Protein AF-A0A945AAU9-F1 (afdb_monomer_lite)

Foldseek 3Di:
DDKDADPVRDIDDDDAQDDDFDAQAQLVVQLVVQLVVCVVVVHDNVVSNLLSRLSSRLCRHDPDNDPSPDDSVSSVVSSD

Radius of gyration: 12.31 Å; chains: 1; bounding box: 30×26×31 Å

Sequence (80 aa):
GCRVFQENGYSFDQPAYRVDVCDTTGAGDGFRAGLIYGYLKGWTVSRSVVFASGSAALACTKMGGAGHGFTRDQIVQMTC

Structure (mmCIF, N/CA/C/O backbone):
data_AF-A0A945AAU9-F1
#
_entry.id   AF-A0A945AAU9-F1
#
loop_
_atom_site.group_PDB
_atom_site.id
_atom_site.type_symbol
_atom_site.label_atom_id
_atom_site.label_alt_id
_atom_site.label_comp_id
_atom_site.label_asym_id
_atom_site.label_entity_id
_atom_site.label_seq_id
_atom_site.pdbx_PDB_ins_code
_atom_site.Cartn_x
_atom_site.Cartn_y
_atom_site.Cartn_z
_atom_site.occupancy
_atom_site.B_iso_or_equiv
_atom_site.auth_seq_id
_atom_site.auth_comp_id
_atom_site.auth_asym_id
_atom_site.auth_atom_id
_atom_site.pdbx_PDB_model_num
ATOM 1 N N . GLY A 1 1 ? 0.339 -6.369 3.447 1.00 91.94 1 GLY A N 1
ATOM 2 C CA . GLY A 1 1 ? -1.001 -6.195 4.034 1.00 91.94 1 GLY A CA 1
ATOM 3 C C . GLY A 1 1 ? -0.852 -5.526 5.378 1.00 91.94 1 GLY A C 1
ATOM 4 O O . GLY A 1 1 ? 0.276 -5.395 5.846 1.00 91.94 1 GLY A O 1
ATOM 5 N N . CYS A 1 2 ? -1.949 -5.097 5.985 1.00 97.19 2 CYS A N 1
ATOM 6 C CA . CYS A 1 2 ? -1.945 -4.432 7.286 1.00 97.19 2 CYS A CA 1
ATOM 7 C C . CYS A 1 2 ? -3.278 -4.624 8.011 1.00 97.19 2 CYS A C 1
ATOM 9 O O . CYS A 1 2 ? -4.306 -4.835 7.371 1.00 97.19 2 CYS A O 1
ATOM 11 N N . ARG A 1 3 ? -3.259 -4.461 9.335 1.00 98.00 3 ARG A N 1
ATOM 12 C CA . ARG A 1 3 ? -4.462 -4.271 10.146 1.00 98.00 3 ARG A CA 1
ATOM 13 C C . ARG A 1 3 ? -4.610 -2.797 10.492 1.00 98.00 3 ARG A C 1
ATOM 15 O O . ARG A 1 3 ? -3.635 -2.153 10.877 1.00 98.00 3 ARG A O 1
ATOM 22 N N . VAL A 1 4 ? -5.821 -2.281 10.356 1.00 98.00 4 VAL A N 1
ATOM 23 C CA . VAL A 1 4 ? -6.172 -0.897 10.669 1.00 98.00 4 VAL A CA 1
ATOM 24 C C . VAL A 1 4 ? -6.950 -0.879 11.972 1.00 98.00 4 VAL A C 1
ATOM 26 O O . VAL A 1 4 ? -7.883 -1.658 12.135 1.00 98.00 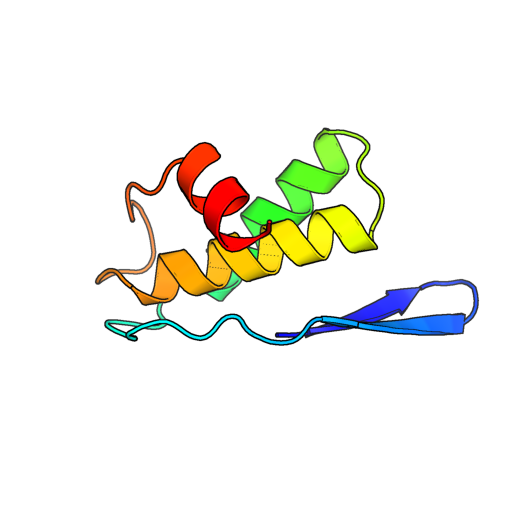4 VAL A O 1
ATOM 29 N N . PHE A 1 5 ? -6.585 0.030 12.870 1.00 97.25 5 PHE A N 1
ATOM 30 C CA . PHE A 1 5 ? -7.294 0.293 14.118 1.00 97.25 5 PHE A CA 1
ATOM 31 C C . PHE A 1 5 ? -7.770 1.744 14.114 1.00 97.25 5 PHE A C 1
ATOM 33 O O . PHE A 1 5 ? -7.003 2.640 13.761 1.00 97.25 5 PHE A O 1
ATOM 40 N N . GLN A 1 6 ? -9.029 1.972 14.476 1.00 94.12 6 GLN A N 1
ATOM 41 C CA . GLN A 1 6 ? -9.634 3.300 14.558 1.00 94.12 6 GLN A CA 1
ATOM 42 C C . GLN A 1 6 ? -10.042 3.626 15.999 1.00 94.12 6 GLN A C 1
ATOM 44 O O . GLN A 1 6 ? -10.285 2.732 16.807 1.00 94.12 6 GLN A O 1
ATOM 49 N N . GLU A 1 7 ? -10.142 4.920 16.316 1.00 94.25 7 GLU A N 1
ATOM 50 C CA . GLU A 1 7 ? -10.455 5.407 17.672 1.00 94.25 7 GLU A CA 1
ATOM 51 C C . GLU A 1 7 ? -11.809 4.919 18.202 1.00 94.25 7 GLU A C 1
ATOM 53 O O . GLU A 1 7 ? -11.970 4.708 19.398 1.00 94.25 7 GLU A O 1
ATOM 58 N N . ASN A 1 8 ? -12.775 4.673 17.314 1.00 94.38 8 ASN A N 1
ATOM 59 C CA . ASN A 1 8 ? -14.093 4.139 17.666 1.00 94.38 8 ASN A CA 1
ATOM 60 C C . ASN A 1 8 ? -14.081 2.636 18.021 1.00 94.38 8 ASN A C 1
ATOM 62 O O . ASN A 1 8 ? -15.144 2.032 18.150 1.00 94.38 8 ASN A O 1
ATOM 66 N N . GLY A 1 9 ? -12.902 2.013 18.118 1.00 95.12 9 GLY A N 1
ATOM 67 C CA . GLY A 1 9 ? -12.739 0.584 18.380 1.00 95.12 9 GLY A CA 1
ATOM 68 C C . GLY A 1 9 ? -12.962 -0.312 17.158 1.00 95.12 9 GLY A C 1
ATOM 69 O O . GLY A 1 9 ? -12.772 -1.524 17.257 1.00 95.12 9 GLY A O 1
ATOM 70 N N . TYR A 1 10 ? -13.325 0.246 15.998 1.00 95.56 10 TYR A N 1
ATOM 71 C CA . TYR A 1 10 ? -13.423 -0.518 14.758 1.00 95.56 10 TYR A CA 1
ATOM 72 C C . TYR A 1 10 ? -12.028 -0.884 14.242 1.00 95.56 10 TYR A C 1
ATOM 74 O O . TYR A 1 10 ? -11.093 -0.078 14.269 1.00 95.56 10 TYR A O 1
ATOM 82 N N . SER A 1 11 ? -11.891 -2.108 13.739 1.00 97.56 11 SER A N 1
ATOM 83 C CA . SER A 1 11 ? -10.677 -2.566 13.074 1.00 97.56 11 SER A CA 1
ATOM 84 C C . SER A 1 11 ? -11.012 -3.452 11.886 1.00 97.56 11 SER A C 1
ATOM 86 O O . SER A 1 11 ? -12.053 -4.110 11.860 1.00 97.56 11 SER A O 1
ATOM 88 N N . PHE A 1 12 ? -10.132 -3.448 10.891 1.00 97.94 12 PHE A N 1
ATOM 89 C CA . PHE A 1 12 ? -10.263 -4.293 9.709 1.00 97.94 12 PHE A CA 1
ATOM 90 C C . PHE A 1 12 ? -8.893 -4.654 9.138 1.00 97.94 12 PHE A C 1
ATOM 92 O O . PHE A 1 12 ? -7.903 -3.947 9.352 1.00 97.94 12 PHE A O 1
ATOM 99 N N . ASP A 1 13 ? -8.845 -5.757 8.397 1.00 98.06 13 ASP A N 1
ATOM 100 C CA . ASP A 1 13 ? -7.647 -6.218 7.705 1.00 98.06 13 ASP A CA 1
ATOM 101 C C . ASP A 1 13 ? -7.681 -5.819 6.229 1.00 98.06 13 ASP A C 1
ATOM 103 O O . ASP A 1 13 ? -8.682 -6.007 5.538 1.00 98.06 13 ASP A O 1
ATOM 107 N N . GLN A 1 14 ? -6.554 -5.308 5.738 1.00 97.56 14 GLN A N 1
ATOM 108 C CA . GLN A 1 14 ? -6.269 -5.154 4.318 1.00 97.56 14 GLN A CA 1
ATOM 109 C C . GLN A 1 14 ? -5.236 -6.216 3.911 1.00 97.56 14 GLN A C 1
ATOM 111 O O . GLN A 1 14 ? -4.071 -6.139 4.337 1.00 97.56 14 GLN A O 1
ATOM 116 N N . PRO A 1 15 ? -5.610 -7.207 3.082 1.00 96.62 15 PRO A N 1
ATOM 117 C CA . PRO A 1 15 ? -4.674 -8.226 2.629 1.00 96.62 15 PRO A CA 1
ATOM 118 C C . PRO A 1 15 ? -3.540 -7.615 1.795 1.00 96.62 15 PRO A C 1
ATOM 120 O O . PRO A 1 15 ? -3.657 -6.534 1.215 1.00 96.62 15 PRO A O 1
ATOM 123 N N . ALA A 1 16 ? -2.403 -8.311 1.756 1.00 94.62 16 ALA A N 1
ATOM 124 C CA . ALA A 1 16 ? -1.324 -7.966 0.836 1.00 94.62 16 ALA A CA 1
ATOM 125 C C . ALA A 1 16 ? -1.731 -8.296 -0.607 1.00 94.62 16 ALA A C 1
ATOM 127 O O . ALA A 1 16 ? -2.324 -9.348 -0.846 1.00 94.62 16 ALA A O 1
ATOM 128 N N . TYR A 1 17 ? -1.343 -7.449 -1.559 1.00 96.50 17 TYR A N 1
ATOM 129 C CA . TYR A 1 17 ? -1.401 -7.806 -2.973 1.00 96.50 17 TYR A CA 1
ATOM 130 C C . TYR A 1 17 ? -0.290 -8.804 -3.298 1.00 96.50 17 TYR A C 1
ATOM 132 O O . TYR A 1 17 ? 0.842 -8.657 -2.832 1.00 96.50 17 TYR A O 1
ATOM 140 N N . ARG A 1 18 ? -0.622 -9.834 -4.083 1.00 96.25 18 ARG A N 1
ATOM 141 C CA . ARG A 1 18 ? 0.373 -10.767 -4.616 1.00 96.25 18 ARG A CA 1
ATOM 142 C C . ARG A 1 18 ? 1.051 -10.133 -5.822 1.00 96.25 18 ARG A C 1
ATOM 144 O O . ARG A 1 18 ? 0.372 -9.678 -6.735 1.00 96.25 18 ARG A O 1
ATOM 151 N N . VAL A 1 19 ? 2.376 -10.128 -5.804 1.00 95.69 19 VAL A N 1
ATOM 152 C CA . VAL A 1 19 ? 3.239 -9.607 -6.864 1.00 95.69 19 VAL A CA 1
ATOM 153 C C . VAL A 1 19 ? 4.494 -10.467 -6.949 1.00 95.69 19 VAL A C 1
ATOM 155 O O . VAL A 1 19 ? 4.862 -11.114 -5.965 1.00 95.69 19 VAL A O 1
ATOM 158 N N . ASP A 1 20 ? 5.170 -10.434 -8.093 1.00 96.25 20 ASP A N 1
ATOM 159 C CA . ASP A 1 20 ? 6.504 -11.012 -8.230 1.00 96.25 20 ASP A CA 1
ATOM 160 C C . ASP A 1 20 ? 7.518 -10.096 -7.532 1.00 96.25 20 ASP A C 1
ATOM 162 O O . ASP A 1 20 ? 7.780 -8.971 -7.965 1.00 96.25 20 ASP A O 1
ATOM 166 N N . VAL A 1 21 ? 8.037 -10.557 -6.394 1.00 97.00 21 VAL A N 1
ATOM 167 C CA . VAL A 1 21 ? 8.920 -9.764 -5.532 1.00 97.00 21 VAL A CA 1
ATOM 168 C C . VAL A 1 21 ? 10.344 -9.770 -6.086 1.00 97.00 21 VAL A C 1
ATOM 170 O O . VAL A 1 21 ? 10.932 -10.829 -6.288 1.00 97.00 21 VAL A O 1
ATOM 173 N N . CYS A 1 22 ? 10.904 -8.577 -6.282 1.00 96.00 22 CYS A N 1
ATOM 174 C CA . CYS A 1 22 ? 12.292 -8.348 -6.676 1.00 96.00 22 CYS A CA 1
ATOM 175 C C . CYS A 1 22 ? 13.143 -7.884 -5.480 1.00 96.00 22 CYS A C 1
ATOM 177 O O . CYS A 1 22 ? 14.178 -8.482 -5.199 1.00 96.00 22 CYS A O 1
ATOM 179 N N . ASP A 1 23 ? 12.692 -6.856 -4.759 1.00 95.50 23 ASP A N 1
ATOM 180 C CA . ASP A 1 23 ? 13.360 -6.269 -3.590 1.00 95.50 23 ASP A CA 1
ATOM 181 C C . ASP A 1 23 ? 12.301 -5.607 -2.702 1.00 95.50 23 ASP A C 1
ATOM 183 O O . ASP A 1 23 ? 11.453 -4.878 -3.197 1.00 95.50 23 ASP A O 1
ATOM 187 N N . THR A 1 24 ? 12.311 -5.855 -1.393 1.00 96.19 24 THR A N 1
ATOM 188 C CA . THR A 1 24 ? 11.322 -5.283 -0.457 1.00 96.19 24 THR A CA 1
ATOM 189 C C . THR A 1 24 ? 11.720 -3.916 0.100 1.00 96.19 24 THR A C 1
ATOM 191 O O . THR A 1 24 ? 10.954 -3.304 0.855 1.00 96.19 24 THR A O 1
ATOM 194 N N . THR A 1 25 ? 12.926 -3.440 -0.208 1.00 97.00 25 THR A N 1
ATOM 195 C CA . THR A 1 25 ? 13.421 -2.138 0.242 1.00 97.00 25 THR A CA 1
ATOM 196 C C . THR A 1 25 ? 12.472 -1.032 -0.231 1.00 97.00 25 THR A C 1
ATOM 198 O O . THR A 1 25 ? 12.055 -0.988 -1.380 1.00 97.00 25 THR A O 1
ATOM 201 N N . GLY A 1 26 ? 12.075 -0.131 0.672 1.00 94.75 26 GLY A N 1
ATOM 202 C CA . GLY A 1 26 ? 11.159 0.970 0.347 1.00 94.75 26 GLY A CA 1
ATOM 203 C C . GLY A 1 26 ? 9.670 0.605 0.293 1.00 94.75 26 GLY A C 1
ATOM 204 O O . GLY A 1 26 ? 8.842 1.504 0.155 1.00 94.75 26 GLY A O 1
ATOM 205 N N . ALA A 1 27 ? 9.276 -0.660 0.490 1.00 96.56 27 ALA A N 1
ATOM 206 C CA . ALA A 1 27 ? 7.859 -1.044 0.543 1.00 96.56 27 ALA A CA 1
ATOM 207 C C . ALA A 1 27 ? 7.082 -0.296 1.644 1.00 96.56 27 ALA A C 1
ATOM 209 O O . ALA A 1 27 ? 5.947 0.137 1.441 1.00 96.56 27 ALA A O 1
ATOM 210 N N . GLY A 1 28 ? 7.711 -0.087 2.806 1.00 96.62 28 GLY A N 1
ATOM 211 C CA . GLY A 1 28 ? 7.128 0.693 3.900 1.00 96.62 28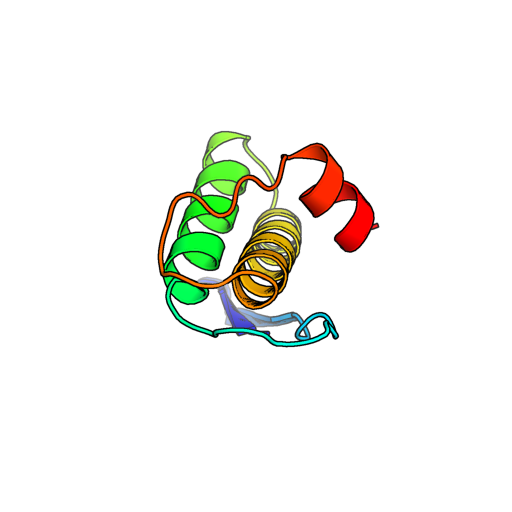 GLY A CA 1
ATOM 212 C C . GLY A 1 28 ? 6.988 2.184 3.577 1.00 96.62 28 GLY A C 1
ATOM 213 O O . GLY A 1 28 ? 6.006 2.808 3.979 1.00 96.62 28 GLY A O 1
ATOM 214 N N . ASP A 1 29 ? 7.932 2.753 2.829 1.00 96.06 29 ASP A N 1
ATOM 215 C CA . ASP A 1 29 ? 7.867 4.150 2.389 1.00 96.06 29 ASP A CA 1
ATOM 216 C C . ASP A 1 29 ? 6.799 4.326 1.309 1.00 96.06 29 ASP A C 1
ATOM 218 O O . ASP A 1 29 ? 5.988 5.247 1.399 1.00 96.06 29 ASP A O 1
ATOM 222 N N . GLY A 1 30 ? 6.704 3.381 0.368 1.00 95.69 30 GLY A N 1
ATOM 223 C CA . GLY A 1 30 ? 5.613 3.296 -0.603 1.00 95.69 30 GLY A CA 1
ATOM 224 C C . GLY A 1 30 ? 4.240 3.196 0.070 1.00 95.69 30 GLY A C 1
ATOM 225 O O . GLY A 1 30 ? 3.315 3.917 -0.312 1.00 95.69 30 GLY A O 1
ATOM 226 N N . PHE A 1 31 ? 4.117 2.379 1.124 1.00 97.44 31 PHE A N 1
ATOM 227 C CA . PHE A 1 31 ? 2.894 2.293 1.927 1.00 97.44 31 PHE A CA 1
ATOM 228 C C . PHE A 1 31 ? 2.528 3.646 2.54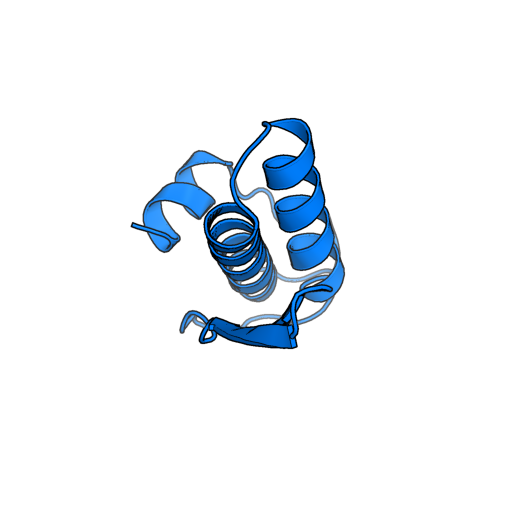5 1.00 97.44 31 PHE A C 1
ATOM 230 O O . PHE A 1 31 ? 1.416 4.141 2.357 1.00 97.44 31 PHE A O 1
ATOM 237 N N . ARG A 1 32 ? 3.464 4.279 3.264 1.00 97.31 32 ARG A N 1
ATOM 238 C CA . ARG A 1 32 ? 3.220 5.572 3.924 1.00 97.31 32 ARG A CA 1
ATOM 239 C C . ARG A 1 32 ? 2.891 6.667 2.919 1.00 97.31 32 ARG A C 1
ATOM 241 O O . ARG A 1 32 ? 1.944 7.415 3.145 1.00 97.31 32 ARG A O 1
ATOM 248 N N . ALA A 1 33 ? 3.613 6.730 1.802 1.00 96.12 33 ALA A N 1
ATOM 249 C CA . ALA A 1 33 ? 3.349 7.683 0.731 1.00 96.12 33 ALA A CA 1
ATOM 250 C C . ALA A 1 33 ? 1.933 7.509 0.164 1.00 96.12 33 ALA A C 1
ATOM 252 O O . ALA A 1 33 ? 1.208 8.492 0.020 1.00 96.12 33 ALA A O 1
ATOM 253 N N . GLY A 1 34 ? 1.502 6.268 -0.091 1.00 96.56 34 GLY A N 1
ATOM 254 C CA . GLY A 1 34 ? 0.141 5.983 -0.546 1.00 96.56 34 GLY A CA 1
ATOM 255 C C . GLY A 1 34 ? -0.932 6.342 0.489 1.00 96.56 34 GLY A C 1
ATOM 256 O O . GLY A 1 34 ? -1.958 6.922 0.131 1.00 96.56 34 GLY A O 1
ATOM 257 N N . LEU A 1 35 ? -0.681 6.074 1.773 1.00 98.00 35 LEU A N 1
ATOM 258 C CA . LEU A 1 35 ? -1.606 6.414 2.857 1.00 98.00 35 LEU A CA 1
ATOM 259 C C . LEU A 1 35 ? -1.765 7.935 3.004 1.00 98.00 35 LEU A C 1
ATOM 261 O O . LEU A 1 35 ? -2.889 8.435 3.040 1.00 98.00 35 LEU A O 1
ATOM 265 N N . ILE A 1 36 ? -0.647 8.668 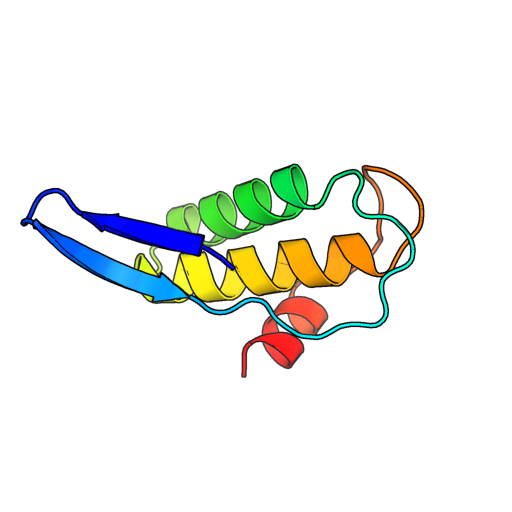3.037 1.00 98.12 36 ILE A N 1
ATOM 266 C CA . ILE A 1 36 ? -0.616 10.136 3.108 1.00 98.12 36 ILE A CA 1
ATOM 267 C C . ILE A 1 36 ? -1.301 10.737 1.880 1.00 98.12 36 ILE A C 1
ATOM 269 O O . ILE A 1 36 ? -2.103 11.658 2.015 1.00 98.12 36 ILE A O 1
ATOM 273 N N . TYR A 1 37 ? -1.038 10.194 0.689 1.00 97.25 37 TYR A N 1
ATOM 274 C CA . TYR A 1 37 ? -1.694 10.634 -0.538 1.00 97.25 37 TYR A CA 1
ATOM 275 C C . TYR A 1 37 ? -3.221 10.518 -0.437 1.00 97.25 37 TYR A C 1
ATOM 277 O O . TYR A 1 37 ? -3.928 11.486 -0.716 1.00 97.25 37 TYR A O 1
ATOM 285 N N . GLY A 1 38 ? -3.734 9.358 -0.014 1.00 97.81 38 GLY A N 1
ATOM 286 C CA . GLY A 1 38 ? -5.173 9.143 0.154 1.00 97.81 38 GLY A CA 1
ATOM 287 C C . GLY A 1 38 ? -5.789 10.086 1.189 1.00 97.81 38 GLY A C 1
ATOM 288 O O . GLY A 1 38 ? -6.815 10.713 0.915 1.00 97.81 38 GLY A O 1
ATOM 289 N N . TYR A 1 39 ? -5.112 10.270 2.324 1.00 97.81 39 TYR A N 1
ATOM 290 C CA . TYR A 1 39 ? -5.529 11.207 3.367 1.00 97.81 39 TYR A CA 1
ATOM 291 C C . TYR A 1 39 ? -5.630 12.649 2.844 1.00 97.81 39 TYR A C 1
ATOM 293 O O . TYR A 1 39 ? -6.668 13.291 2.996 1.00 97.81 39 TYR A O 1
ATOM 301 N N . LEU A 1 40 ? -4.602 13.138 2.142 1.00 98.31 40 LEU A N 1
ATOM 302 C CA . LEU A 1 40 ? -4.591 14.485 1.555 1.00 98.31 40 LEU A CA 1
ATOM 303 C C . LEU A 1 40 ? -5.645 14.672 0.452 1.00 98.31 40 LEU A C 1
ATOM 305 O O . LEU A 1 40 ? -6.041 15.798 0.158 1.00 98.31 40 LEU A O 1
ATOM 309 N N . LYS A 1 41 ? -6.118 13.583 -0.165 1.00 97.75 41 LYS A N 1
ATOM 310 C CA . LYS A 1 41 ? -7.236 13.593 -1.120 1.00 97.75 41 LYS A CA 1
ATOM 311 C C . LYS A 1 41 ? -8.614 13.505 -0.458 1.00 97.75 41 LYS A C 1
ATOM 313 O O . LYS A 1 41 ? -9.609 13.454 -1.180 1.00 97.75 41 LYS A O 1
ATOM 318 N N . GLY A 1 42 ? -8.690 13.475 0.873 1.00 97.81 42 GLY A N 1
ATOM 319 C CA . GLY A 1 42 ? -9.948 13.336 1.607 1.00 97.81 42 GLY A CA 1
ATOM 320 C C . GLY A 1 42 ? -10.605 11.967 1.420 1.00 97.81 42 GLY A C 1
ATOM 321 O O . GLY A 1 42 ? -11.827 11.849 1.491 1.00 97.81 42 GLY A O 1
ATOM 322 N N . TRP A 1 43 ? -9.826 10.927 1.109 1.00 97.75 43 TRP A N 1
ATOM 323 C CA . TRP A 1 43 ? -10.356 9.573 0.992 1.00 97.75 43 TRP A CA 1
ATOM 324 C C . TRP A 1 43 ? -10.665 8.980 2.364 1.00 97.75 43 TRP A C 1
ATOM 326 O O . TRP A 1 43 ? -10.055 9.327 3.372 1.00 97.75 43 TRP A O 1
ATOM 336 N N . THR A 1 44 ? -11.586 8.015 2.393 1.00 96.75 44 THR A N 1
ATOM 337 C CA . THR A 1 44 ? -11.815 7.210 3.595 1.00 96.75 44 THR A CA 1
ATOM 338 C C . THR A 1 44 ? -10.543 6.454 3.987 1.00 96.75 44 THR A C 1
ATOM 340 O O . THR A 1 44 ? -9.680 6.174 3.145 1.00 96.75 44 THR A O 1
ATOM 343 N N . VAL A 1 45 ? -10.435 6.078 5.265 1.00 96.56 45 VAL A N 1
ATOM 344 C CA . VAL A 1 45 ? -9.302 5.282 5.768 1.00 96.56 45 VAL A CA 1
ATOM 345 C C . VAL A 1 45 ? -9.154 3.991 4.962 1.00 96.56 45 VAL A C 1
ATOM 347 O O . VAL A 1 45 ? -8.064 3.698 4.479 1.00 96.56 45 VAL A O 1
ATOM 350 N N . SER A 1 46 ? -10.253 3.270 4.723 1.00 96.56 46 SER A N 1
ATOM 351 C CA . SER A 1 46 ? -10.252 2.031 3.935 1.00 96.56 46 SER A CA 1
ATOM 352 C C . SER A 1 46 ? -9.711 2.241 2.522 1.00 96.56 46 SER A C 1
ATOM 354 O O . SER A 1 46 ? -8.823 1.509 2.093 1.00 96.56 46 SER A O 1
ATOM 356 N N . ARG A 1 47 ? -10.161 3.287 1.816 1.00 97.06 47 ARG A N 1
ATOM 357 C CA . ARG A 1 47 ? -9.671 3.590 0.462 1.00 97.06 47 ARG A CA 1
ATOM 358 C C . ARG A 1 47 ? -8.192 3.986 0.460 1.00 97.06 47 ARG A C 1
ATOM 360 O O . ARG A 1 47 ? -7.445 3.570 -0.422 1.00 97.06 47 ARG A O 1
ATOM 367 N N . SER A 1 48 ? -7.764 4.772 1.444 1.00 97.94 48 SER A N 1
ATOM 368 C CA . SER A 1 48 ? -6.363 5.186 1.580 1.00 97.94 48 SER A CA 1
ATOM 369 C C . SER A 1 48 ? -5.445 3.992 1.845 1.00 97.94 48 SER A C 1
ATOM 371 O O . SER A 1 48 ? -4.363 3.908 1.273 1.00 97.94 48 SER A O 1
ATOM 373 N N . VAL A 1 49 ? -5.892 3.035 2.660 1.00 97.88 49 VAL A N 1
ATOM 374 C CA . VAL A 1 49 ? -5.140 1.821 3.007 1.00 97.88 49 VAL A CA 1
ATOM 375 C C . VAL A 1 49 ? -5.064 0.826 1.845 1.00 97.88 49 VAL A C 1
ATOM 377 O O . VAL A 1 49 ? -4.018 0.202 1.640 1.00 97.88 49 VAL A O 1
ATOM 380 N N . VAL A 1 50 ? -6.129 0.711 1.049 1.00 97.75 50 VAL A N 1
ATOM 381 C CA . VAL A 1 50 ? -6.129 -0.036 -0.219 1.00 97.75 50 VAL A CA 1
ATOM 382 C C . VAL A 1 50 ? -5.047 0.518 -1.154 1.00 97.75 50 VAL A C 1
ATOM 384 O O . VAL A 1 50 ? -4.168 -0.222 -1.596 1.00 97.75 50 VAL A O 1
ATOM 387 N N . PHE A 1 51 ? -5.036 1.837 -1.365 1.00 97.50 51 PHE A N 1
ATOM 388 C CA . PHE A 1 51 ? -4.038 2.502 -2.207 1.00 97.50 51 PHE A CA 1
ATOM 389 C C . PHE A 1 51 ? -2.613 2.369 -1.651 1.00 97.50 51 PHE A C 1
ATOM 391 O O . PHE A 1 51 ? -1.695 2.023 -2.389 1.00 97.50 51 PHE A O 1
ATOM 398 N N . ALA A 1 52 ? -2.430 2.556 -0.342 1.00 97.81 52 ALA A N 1
ATOM 399 C CA . ALA A 1 52 ? -1.160 2.339 0.350 1.00 97.81 52 ALA A CA 1
ATOM 400 C C . ALA A 1 52 ? -0.614 0.919 0.144 1.00 97.81 52 ALA A C 1
ATOM 402 O O . ALA A 1 52 ? 0.571 0.732 -0.136 1.00 97.81 52 ALA A O 1
ATOM 403 N N . SER A 1 53 ? -1.483 -0.086 0.246 1.00 97.94 53 SER A N 1
ATOM 404 C CA . SER A 1 53 ? -1.105 -1.487 0.056 1.00 97.94 53 SER A CA 1
ATOM 405 C C . SER A 1 53 ? -0.696 -1.781 -1.388 1.00 97.94 53 SER A C 1
ATOM 407 O O . SER A 1 53 ? 0.258 -2.532 -1.591 1.00 97.94 53 SER A O 1
ATOM 409 N N . GLY A 1 54 ? -1.361 -1.166 -2.373 1.00 96.94 54 GLY A N 1
ATOM 410 C CA . GLY A 1 54 ? -0.970 -1.240 -3.785 1.00 96.94 54 GLY A CA 1
ATOM 411 C C . GLY A 1 54 ? 0.387 -0.581 -4.051 1.00 96.94 54 GLY A C 1
ATOM 412 O O . GLY A 1 54 ? 1.256 -1.187 -4.673 1.00 96.94 54 GLY A O 1
ATOM 413 N N . SER A 1 55 ? 0.626 0.615 -3.499 1.00 96.69 55 SER A N 1
ATOM 414 C CA . SER A 1 55 ? 1.922 1.306 -3.599 1.00 96.69 55 SER A CA 1
ATOM 415 C C . SER A 1 55 ? 3.072 0.487 -3.012 1.00 96.69 55 SER A C 1
ATOM 417 O O . SER A 1 55 ? 4.140 0.394 -3.613 1.00 96.69 55 SER A O 1
ATOM 419 N N . ALA A 1 56 ? 2.855 -0.128 -1.846 1.00 97.25 56 ALA A N 1
ATOM 420 C CA . ALA A 1 56 ? 3.845 -0.987 -1.202 1.00 97.25 56 ALA A CA 1
ATOM 421 C C . ALA A 1 56 ? 4.156 -2.231 -2.042 1.00 97.25 56 ALA A C 1
ATOM 423 O O . ALA A 1 56 ? 5.315 -2.604 -2.191 1.00 97.25 56 ALA A O 1
ATOM 424 N N . ALA A 1 57 ? 3.124 -2.857 -2.611 1.00 97.00 57 ALA A N 1
ATOM 425 C CA . ALA A 1 57 ? 3.288 -4.028 -3.458 1.00 97.00 57 ALA A CA 1
ATOM 426 C C . ALA A 1 57 ? 4.044 -3.692 -4.751 1.00 97.00 57 ALA A C 1
ATOM 428 O O . ALA A 1 57 ? 4.958 -4.422 -5.117 1.00 97.00 57 ALA A O 1
ATOM 429 N N . LEU A 1 58 ? 3.742 -2.566 -5.406 1.00 96.06 58 LEU A N 1
ATOM 430 C CA . LEU A 1 58 ? 4.477 -2.132 -6.598 1.00 96.06 58 LEU A CA 1
ATOM 431 C C . LEU A 1 58 ? 5.937 -1.782 -6.299 1.00 96.06 58 LEU A C 1
ATOM 433 O O . LEU A 1 58 ? 6.805 -2.126 -7.103 1.00 96.06 58 LEU A O 1
ATOM 437 N N . ALA A 1 59 ? 6.225 -1.176 -5.144 1.00 95.94 59 ALA A N 1
ATOM 438 C CA . ALA A 1 59 ? 7.601 -0.952 -4.703 1.00 95.94 59 ALA A CA 1
ATOM 439 C C . ALA A 1 59 ? 8.387 -2.268 -4.615 1.00 95.94 59 ALA A C 1
ATOM 441 O O . ALA A 1 59 ? 9.523 -2.311 -5.071 1.00 95.94 59 ALA A O 1
ATOM 442 N N . CYS A 1 60 ? 7.748 -3.358 -4.169 1.00 96.69 60 CYS A N 1
ATOM 443 C CA . CYS A 1 60 ? 8.387 -4.672 -4.100 1.00 96.69 60 CYS A CA 1
ATOM 444 C C . CYS A 1 60 ? 8.793 -5.267 -5.465 1.00 96.69 60 CYS A C 1
ATOM 446 O O . CYS A 1 60 ? 9.551 -6.234 -5.510 1.00 96.69 60 CYS A O 1
ATOM 448 N N . THR A 1 61 ? 8.272 -4.744 -6.581 1.00 95.62 61 THR A N 1
ATOM 449 C CA . THR A 1 61 ? 8.512 -5.289 -7.936 1.00 95.62 61 THR A CA 1
ATOM 450 C C . THR A 1 61 ? 9.753 -4.713 -8.620 1.00 95.62 61 THR A C 1
ATOM 452 O O . THR A 1 61 ? 10.074 -5.093 -9.750 1.00 95.62 61 THR A O 1
ATOM 455 N N . LYS A 1 62 ? 10.449 -3.774 -7.970 1.00 92.12 62 LYS A N 1
ATOM 456 C CA . LYS A 1 62 ? 11.613 -3.065 -8.513 1.00 92.12 62 LYS A CA 1
ATOM 457 C C . LYS A 1 62 ? 12.753 -3.077 -7.503 1.00 92.12 62 LYS A C 1
ATOM 459 O O . LYS A 1 62 ? 12.518 -3.067 -6.307 1.00 92.12 62 LYS A O 1
ATOM 464 N N . MET A 1 63 ? 13.983 -3.073 -8.006 1.00 93.44 63 MET A N 1
ATOM 465 C CA . MET A 1 63 ? 15.185 -2.970 -7.180 1.00 93.44 63 MET A CA 1
ATOM 466 C C . MET A 1 63 ? 15.322 -1.556 -6.594 1.00 93.44 63 MET A C 1
ATOM 468 O O . MET A 1 63 ? 15.208 -0.578 -7.338 1.00 93.44 63 MET A O 1
ATOM 472 N N . GLY A 1 64 ? 15.655 -1.456 -5.305 1.00 89.38 64 GLY A N 1
ATOM 473 C CA . GLY A 1 64 ? 15.975 -0.204 -4.621 1.00 89.38 64 GLY A CA 1
ATOM 474 C C . GLY A 1 64 ? 14.830 0.390 -3.794 1.00 89.38 64 GLY A C 1
ATOM 475 O O . GLY A 1 64 ? 13.654 0.110 -3.994 1.00 89.38 64 GLY A O 1
ATOM 476 N N . GLY A 1 65 ? 15.186 1.269 -2.850 1.00 82.94 65 GLY A N 1
ATOM 477 C CA . GLY A 1 65 ? 14.238 1.848 -1.887 1.00 82.94 65 GLY A CA 1
ATOM 478 C C . GLY A 1 65 ? 13.412 3.040 -2.377 1.00 82.94 65 GLY A C 1
ATOM 479 O O . GLY A 1 65 ? 12.407 3.378 -1.756 1.00 82.94 65 GLY A O 1
ATOM 480 N N . ALA A 1 66 ? 13.804 3.682 -3.478 1.00 83.56 66 ALA A N 1
ATOM 481 C CA . ALA A 1 66 ? 13.160 4.880 -4.017 1.00 83.56 66 ALA A CA 1
ATOM 482 C C . ALA A 1 66 ? 13.281 4.932 -5.546 1.00 83.56 66 ALA A C 1
ATOM 484 O O . ALA A 1 66 ? 14.087 4.217 -6.136 1.00 83.56 66 ALA A O 1
ATOM 485 N N . GLY A 1 67 ? 12.507 5.811 -6.192 1.00 83.06 67 GLY A N 1
ATOM 486 C CA . GLY A 1 67 ? 12.607 6.026 -7.642 1.00 83.06 67 GLY A CA 1
ATOM 487 C C . GLY A 1 67 ? 12.066 4.867 -8.484 1.00 83.06 67 GLY A C 1
ATOM 488 O O . GLY A 1 67 ? 12.445 4.720 -9.640 1.00 83.06 67 GLY A O 1
ATOM 489 N N . HIS A 1 68 ? 11.160 4.060 -7.927 1.00 79.81 68 HIS A N 1
ATOM 490 C CA . HIS A 1 68 ? 10.612 2.842 -8.542 1.00 79.81 68 HIS A CA 1
ATOM 491 C C . HIS A 1 68 ? 9.853 3.101 -9.856 1.00 7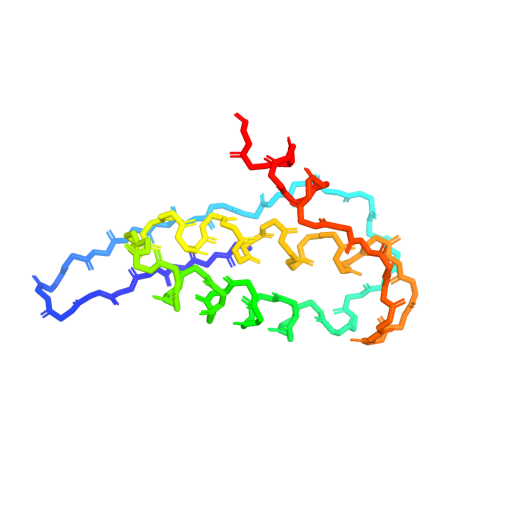9.81 68 HIS A C 1
ATOM 493 O O . HIS A 1 68 ? 9.608 2.177 -10.630 1.00 79.81 68 HIS A O 1
ATOM 499 N N . GLY A 1 69 ? 9.459 4.355 -10.102 1.00 83.25 69 GLY A N 1
ATOM 500 C CA . GLY A 1 69 ? 8.900 4.816 -11.373 1.00 83.25 69 GLY A CA 1
ATOM 501 C C . GLY A 1 69 ? 7.461 4.380 -11.654 1.00 83.25 69 GLY A C 1
ATOM 502 O O . GLY A 1 69 ? 6.988 4.590 -12.769 1.00 83.25 69 GLY A O 1
ATOM 503 N N . PHE A 1 70 ? 6.755 3.788 -10.683 1.00 88.25 70 PHE A N 1
ATOM 504 C CA . PHE A 1 70 ? 5.345 3.452 -10.867 1.00 88.25 70 PHE A CA 1
ATOM 505 C C . PHE A 1 70 ? 4.446 4.691 -10.779 1.00 88.25 70 PHE A C 1
ATOM 507 O O . PHE A 1 70 ? 4.692 5.625 -10.013 1.00 88.25 70 PHE A O 1
ATOM 514 N N . THR A 1 71 ? 3.380 4.698 -11.574 1.00 93.19 71 THR A N 1
ATOM 515 C CA . THR A 1 71 ? 2.427 5.804 -11.656 1.00 93.19 71 THR A CA 1
ATOM 516 C C . THR A 1 71 ? 1.231 5.582 -10.738 1.00 93.19 71 THR A C 1
ATOM 518 O O . THR A 1 71 ? 0.918 4.465 -10.321 1.00 93.19 71 THR A O 1
ATOM 521 N N . ARG A 1 72 ? 0.495 6.665 -10.466 1.00 93.31 72 ARG A N 1
ATOM 522 C CA . ARG A 1 72 ? -0.805 6.588 -9.789 1.00 93.31 72 ARG A CA 1
ATOM 523 C C . ARG A 1 72 ? -1.743 5.595 -10.478 1.00 93.31 72 ARG A C 1
ATOM 525 O O . ARG A 1 72 ? -2.422 4.846 -9.787 1.00 93.31 72 ARG A O 1
ATOM 532 N N . ASP A 1 73 ? -1.779 5.592 -11.807 1.00 94.38 73 ASP A N 1
ATOM 533 C CA . ASP A 1 73 ? -2.705 4.751 -12.568 1.00 94.38 73 ASP A CA 1
ATOM 534 C C . ASP A 1 73 ? -2.364 3.266 -12.425 1.00 94.38 73 ASP A C 1
ATOM 536 O O . ASP A 1 73 ? -3.270 2.449 -12.286 1.00 94.38 73 ASP A O 1
ATOM 540 N N . GLN A 1 74 ? -1.075 2.920 -12.346 1.00 94.12 74 GLN A N 1
ATOM 541 C CA . GLN A 1 74 ? -0.641 1.550 -12.053 1.00 94.12 74 GLN A CA 1
ATOM 542 C C . GLN A 1 74 ? -1.059 1.103 -10.648 1.00 94.12 74 GLN A C 1
ATOM 544 O O . GLN A 1 74 ? -1.497 -0.033 -10.473 1.00 94.12 74 GLN A O 1
ATOM 549 N N . ILE A 1 75 ? -0.986 1.995 -9.651 1.00 94.81 75 ILE A N 1
ATOM 550 C CA . ILE A 1 75 ? -1.492 1.693 -8.303 1.00 94.81 75 ILE A CA 1
ATOM 551 C C . ILE A 1 75 ? -3.009 1.482 -8.355 1.00 94.81 75 ILE A C 1
ATOM 553 O O . ILE A 1 75 ? -3.508 0.509 -7.800 1.00 94.81 75 ILE A O 1
ATOM 557 N N . VAL A 1 76 ? -3.745 2.356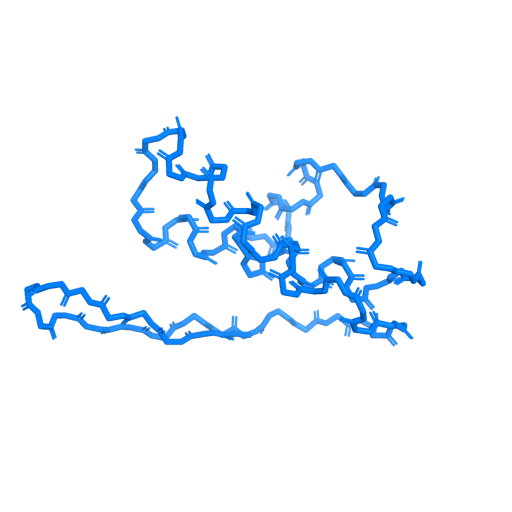 -9.052 1.00 91.94 76 VAL A N 1
ATOM 558 C CA . VAL A 1 76 ? -5.207 2.243 -9.180 1.00 91.94 76 VAL A CA 1
ATOM 559 C C . VAL A 1 76 ? -5.600 0.917 -9.830 1.00 91.94 76 VAL A C 1
ATOM 561 O O . VAL A 1 76 ? -6.443 0.222 -9.274 1.00 91.94 76 VAL A O 1
ATOM 564 N N . GLN A 1 77 ? -4.951 0.530 -10.932 1.00 90.62 77 GLN A N 1
ATOM 565 C CA . GLN A 1 77 ? -5.195 -0.744 -11.620 1.00 90.62 77 GLN A CA 1
ATOM 566 C C . GLN A 1 77 ? -4.966 -1.967 -10.726 1.00 90.62 77 GLN A C 1
ATOM 568 O O . GLN A 1 77 ? -5.673 -2.954 -10.872 1.00 90.62 77 GLN A O 1
ATOM 573 N N . MET A 1 78 ? -4.012 -1.905 -9.793 1.00 86.88 78 MET A N 1
ATOM 574 C CA . MET A 1 78 ? -3.781 -2.981 -8.823 1.00 86.88 78 MET A CA 1
ATOM 575 C C . MET A 1 78 ? -4.864 -3.045 -7.736 1.00 86.88 78 MET A C 1
ATOM 577 O O . MET A 1 78 ? -5.068 -4.090 -7.123 1.00 86.88 78 MET A O 1
ATOM 581 N N . THR A 1 79 ? -5.527 -1.921 -7.462 1.00 83.88 79 THR A N 1
ATOM 582 C CA . THR A 1 79 ? -6.486 -1.779 -6.357 1.00 83.88 79 THR A CA 1
ATOM 583 C C . THR A 1 79 ? -7.958 -1.912 -6.753 1.00 83.88 79 THR A C 1
ATOM 585 O O . THR A 1 79 ? -8.809 -1.903 -5.861 1.00 83.88 79 THR A O 1
ATOM 588 N N . CYS A 1 80 ? -8.249 -1.998 -8.054 1.00 71.00 80 CYS A N 1
ATOM 589 C CA . CYS A 1 80 ? -9.573 -2.271 -8.620 1.00 71.00 80 CYS A CA 1
ATOM 590 C C . CYS A 1 80 ? -9.815 -3.777 -8.750 1.00 71.00 80 CYS A C 1
ATOM 592 O O . CYS A 1 80 ? -10.976 -4.179 -8.517 1.00 71.00 80 CYS A O 1
#

Secondary structure (DSSP, 8-state):
-EEEE-TTS-EEEEPPPP---S--TTHHHHHHHHHHHHHHTT--HHHHHHHHHHHHHHHTTSSSSS-----HHHHHHHH-

pLDDT: mean 94.6, std 4.91, range [71.0, 98.31]